Protein AF-A0A2U9C489-F1 (afdb_monomer_lite)

Organism: Scophthalmus maximus (NCBI:txid52904)

Secondary structure (DSSP, 8-state):
-PPPS---SS--TTPPP---SS----S-HHHHHHHHHHHHHHHHHHHHHHHHHHHHHHHHHHHHHHHHHHHHHHHHHHHHHHHHH--TTTS------TTTHHHHHHTTSSS------------------

Foldseek 3Di:
DDDDPADQPDPPLQDDDPDDPDDPDPPDPVVSVVSSVVRVVSRVVSVVVVVVVVVVVVVVVVVVVVVVVVVVVVVVVVVVVVVVPDDPVPPDDPPPDVVCVVVVVVVVVPPDPPPDDDDDDDDDDDDDD

pLDDT: mean 75.32, std 21.42, range [39.59, 98.81]

Structure (mmCIF, N/CA/C/O backbone):
data_AF-A0A2U9C489-F1
#
_entry.id   AF-A0A2U9C489-F1
#
loop_
_atom_site.group_PDB
_atom_site.id
_atom_site.type_symbol
_atom_site.label_atom_id
_atom_site.label_alt_id
_atom_site.label_comp_id
_atom_site.label_asym_id
_atom_site.label_entity_id
_atom_site.label_seq_id
_atom_site.pdbx_PDB_ins_code
_atom_site.Cartn_x
_atom_site.Cartn_y
_atom_site.Cartn_z
_atom_site.occupancy
_atom_site.B_iso_or_equiv
_atom_site.auth_seq_id
_atom_site.auth_comp_id
_atom_site.auth_asym_id
_atom_site.auth_atom_id
_atom_site.pdbx_PDB_model_num
ATOM 1 N N . MET A 1 1 ? -7.869 -17.213 -14.114 1.00 52.94 1 MET A N 1
ATOM 2 C CA . MET A 1 1 ? -6.433 -16.887 -13.945 1.00 52.94 1 MET A CA 1
ATOM 3 C C . MET A 1 1 ? -6.331 -15.615 -13.110 1.00 52.94 1 MET A C 1
ATOM 5 O O . MET A 1 1 ? -7.173 -14.751 -13.332 1.00 52.94 1 MET A O 1
ATOM 9 N N . PRO A 1 2 ? -5.403 -15.485 -12.144 1.00 78.19 2 PRO A N 1
ATOM 10 C CA . PRO A 1 2 ? -5.295 -14.261 -11.356 1.00 78.19 2 PRO A CA 1
ATOM 11 C C . PRO A 1 2 ? -4.645 -13.164 -12.208 1.00 78.19 2 PRO A C 1
ATOM 13 O O . PRO A 1 2 ? -3.509 -13.306 -12.654 1.00 78.19 2 PRO A O 1
ATOM 16 N N . PHE A 1 3 ? -5.380 -12.084 -12.466 1.00 78.56 3 PHE A N 1
ATOM 17 C CA . PHE A 1 3 ? -4.836 -10.896 -13.116 1.00 78.56 3 PHE A CA 1
ATOM 18 C C . PHE A 1 3 ? -3.979 -10.132 -12.108 1.00 78.56 3 PHE A C 1
ATOM 20 O O . PHE A 1 3 ? -4.426 -9.854 -10.993 1.00 78.56 3 PHE A O 1
ATOM 27 N N . ALA A 1 4 ? -2.740 -9.805 -12.479 1.00 81.25 4 ALA A N 1
ATOM 28 C CA . ALA A 1 4 ? -1.883 -8.991 -11.630 1.00 81.25 4 ALA A CA 1
ATOM 29 C C . ALA A 1 4 ? -2.527 -7.608 -11.451 1.00 81.25 4 ALA A C 1
ATOM 31 O O . ALA A 1 4 ? -2.684 -6.865 -12.417 1.00 81.25 4 ALA A O 1
ATOM 32 N N . LYS A 1 5 ? -2.888 -7.257 -10.209 1.00 87.69 5 LYS A N 1
ATOM 33 C CA . LYS A 1 5 ? -3.482 -5.949 -9.871 1.00 87.69 5 LYS A CA 1
ATOM 34 C C . LYS A 1 5 ? -2.558 -4.789 -10.267 1.00 87.69 5 LYS A C 1
ATOM 36 O O . LYS A 1 5 ? -3.028 -3.682 -10.502 1.00 87.69 5 LYS A O 1
ATOM 41 N N . ARG A 1 6 ? -1.242 -5.032 -10.299 1.00 91.06 6 ARG A N 1
ATOM 42 C CA . ARG A 1 6 ? -0.206 -4.035 -10.583 1.00 91.06 6 ARG A CA 1
ATOM 43 C C . ARG A 1 6 ? 0.888 -4.653 -11.436 1.00 91.06 6 ARG A C 1
ATOM 45 O O . ARG A 1 6 ? 1.361 -5.748 -11.139 1.00 91.06 6 ARG A O 1
ATOM 52 N N . VAL A 1 7 ? 1.282 -3.934 -12.478 1.00 92.25 7 VAL A N 1
ATOM 53 C CA . VAL A 1 7 ? 2.327 -4.326 -13.424 1.00 92.25 7 VAL A CA 1
ATOM 54 C C . VAL A 1 7 ? 3.274 -3.145 -13.576 1.00 92.25 7 VAL A C 1
ATOM 56 O O . VAL A 1 7 ? 2.828 -2.010 -13.747 1.00 92.25 7 VAL A O 1
ATOM 59 N N . VAL A 1 8 ? 4.573 -3.403 -13.453 1.00 93.25 8 VAL A N 1
ATOM 60 C CA . VAL A 1 8 ? 5.608 -2.374 -13.571 1.00 93.25 8 VAL A CA 1
ATOM 61 C C . VAL A 1 8 ? 6.042 -2.287 -15.029 1.00 93.25 8 VAL A C 1
ATOM 63 O O . VAL A 1 8 ? 6.565 -3.260 -15.574 1.00 93.25 8 VAL A O 1
ATOM 66 N N . GLU A 1 9 ? 5.862 -1.121 -15.642 1.00 89.88 9 GLU A N 1
ATOM 67 C CA . GLU A 1 9 ? 6.290 -0.862 -17.012 1.00 89.88 9 GLU A CA 1
ATOM 68 C C . GLU A 1 9 ? 7.500 0.088 -17.035 1.00 89.88 9 GLU A C 1
ATOM 70 O O . GLU A 1 9 ? 7.653 0.942 -16.161 1.00 89.88 9 GLU A O 1
ATOM 75 N N . PRO A 1 10 ? 8.393 -0.014 -18.033 1.00 88.00 10 PRO A N 1
ATOM 76 C CA . PRO A 1 10 ? 8.394 -0.977 -19.130 1.00 88.00 10 PRO A CA 1
ATOM 77 C C . PRO A 1 10 ? 8.872 -2.367 -18.705 1.00 88.00 10 PRO A C 1
ATOM 79 O O . PRO A 1 10 ? 9.836 -2.504 -17.952 1.00 88.00 10 PRO A O 1
ATOM 82 N N . GLN A 1 11 ? 8.257 -3.404 -19.262 1.00 83.81 11 GLN A N 1
ATOM 83 C CA . GLN A 1 11 ? 8.806 -4.757 -19.199 1.00 83.81 11 GLN A CA 1
ATOM 84 C C . GLN A 1 11 ? 9.995 -4.924 -20.166 1.00 83.81 11 GLN A C 1
ATOM 86 O O . GLN A 1 11 ? 10.092 -4.244 -21.186 1.00 83.81 11 GLN A O 1
ATOM 91 N N . LEU A 1 12 ? 10.903 -5.860 -19.857 1.00 82.12 12 LEU A N 1
ATOM 92 C CA . LEU A 1 12 ? 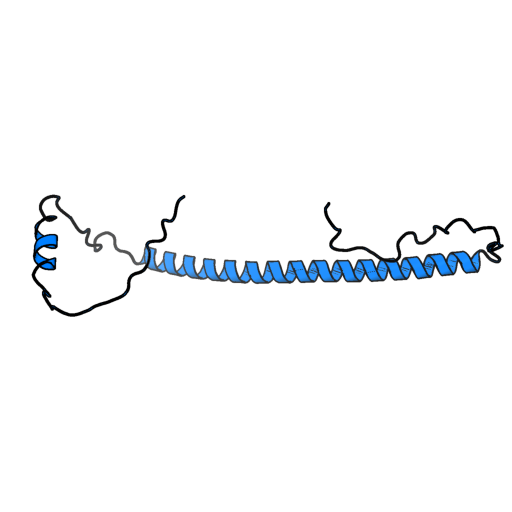11.996 -6.287 -20.749 1.00 82.12 12 LEU A CA 1
ATOM 93 C C . LEU A 1 12 ? 13.010 -5.181 -21.134 1.00 82.12 12 LEU A C 1
ATOM 95 O O . LEU A 1 12 ? 13.400 -5.067 -22.293 1.00 82.12 12 LEU A O 1
ATOM 99 N N . LEU A 1 13 ? 13.490 -4.407 -20.155 1.00 74.31 13 LEU A N 1
ATOM 100 C CA . LEU A 1 13 ? 14.341 -3.209 -20.323 1.00 74.31 13 LEU A CA 1
ATOM 101 C C . LEU A 1 13 ? 15.466 -3.303 -21.373 1.00 74.31 13 LEU A C 1
ATOM 103 O O . LEU A 1 13 ? 15.673 -2.354 -22.136 1.00 74.31 13 LEU A O 1
ATOM 107 N N . CYS A 1 14 ? 16.159 -4.443 -21.422 1.00 69.62 14 CYS A N 1
ATOM 108 C CA . CYS A 1 14 ? 17.331 -4.668 -22.272 1.00 69.62 14 CYS A CA 1
ATOM 109 C C . CYS A 1 14 ? 17.130 -5.777 -23.316 1.00 69.62 14 CYS A C 1
ATOM 111 O O . CYS A 1 14 ? 18.094 -6.174 -23.966 1.00 69.62 14 CYS A O 1
ATOM 113 N N . ARG A 1 15 ? 15.910 -6.313 -23.485 1.00 70.50 15 ARG A N 1
ATOM 114 C CA . ARG A 1 15 ? 15.652 -7.296 -24.549 1.00 70.50 15 ARG A CA 1
ATOM 115 C C . ARG A 1 15 ? 15.1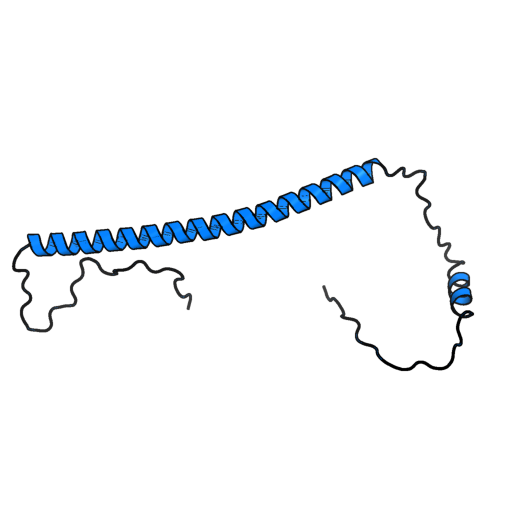96 -6.557 -25.795 1.00 70.50 15 ARG A C 1
ATOM 117 O O . ARG A 1 15 ? 14.190 -5.853 -25.781 1.00 70.50 15 ARG A O 1
ATOM 124 N N . TYR A 1 16 ? 15.938 -6.740 -26.875 1.00 62.03 16 TYR A N 1
ATOM 125 C CA . TYR A 1 16 ? 15.514 -6.318 -28.199 1.00 62.03 16 TYR A CA 1
ATOM 126 C C . TYR A 1 16 ? 14.603 -7.400 -28.797 1.00 62.03 16 TYR A C 1
ATOM 128 O O . TYR A 1 16 ? 14.841 -8.594 -28.596 1.00 62.03 16 TYR A O 1
ATOM 136 N N . ARG A 1 17 ? 13.548 -7.006 -29.516 1.00 56.38 17 ARG A N 1
ATOM 137 C CA . ARG A 1 17 ? 12.806 -7.940 -30.375 1.00 56.38 17 ARG A CA 1
ATOM 138 C C . ARG A 1 17 ? 13.760 -8.275 -31.522 1.00 56.38 17 ARG A C 1
ATOM 140 O O . ARG A 1 17 ? 14.272 -7.334 -32.113 1.00 56.38 17 ARG A O 1
ATOM 147 N N . VAL A 1 18 ? 14.064 -9.556 -31.758 1.00 53.34 18 VAL A N 1
ATOM 148 C CA . VAL A 1 18 ? 15.018 -10.005 -32.797 1.00 53.34 18 VAL A CA 1
ATOM 149 C C . VAL A 1 18 ? 14.845 -9.140 -34.056 1.00 53.34 18 VAL A C 1
ATOM 151 O O . VAL A 1 18 ? 13.706 -9.049 -34.523 1.00 53.34 18 VAL A O 1
ATOM 154 N N . PRO A 1 19 ? 15.893 -8.447 -34.549 1.00 55.03 19 PRO A N 1
ATOM 155 C CA . PRO A 1 19 ? 15.759 -7.586 -35.716 1.00 55.03 19 PRO A CA 1
ATOM 156 C C . PRO A 1 19 ? 15.239 -8.424 -36.883 1.00 55.03 19 PRO A C 1
ATOM 158 O O . PRO A 1 19 ? 15.845 -9.429 -37.242 1.00 55.03 19 PRO A O 1
ATOM 161 N N . SER A 1 20 ? 14.086 -8.044 -37.427 1.00 53.41 20 SER A N 1
ATOM 162 C CA . SER A 1 20 ? 13.555 -8.633 -38.651 1.00 53.41 20 SER A CA 1
ATOM 163 C C . SER A 1 20 ? 14.370 -8.075 -39.810 1.00 53.41 20 SER A C 1
ATOM 165 O O . SER A 1 20 ? 14.101 -6.957 -40.222 1.00 53.41 20 SER A O 1
ATOM 167 N N . GLU A 1 21 ? 15.375 -8.833 -40.253 1.00 55.12 21 GLU A N 1
ATOM 168 C CA . GLU A 1 21 ? 16.114 -8.763 -41.533 1.00 55.12 21 GLU A CA 1
ATOM 169 C C . GLU A 1 21 ? 16.709 -7.416 -42.006 1.00 55.12 21 GLU A C 1
ATOM 171 O O . GLU A 1 21 ? 17.475 -7.405 -42.963 1.00 55.12 21 GLU A O 1
ATOM 176 N N . GLU A 1 22 ? 16.482 -6.287 -41.334 1.00 52.69 22 GLU A N 1
ATOM 177 C CA . GLU A 1 22 ? 16.974 -4.976 -41.772 1.00 52.69 22 GLU A CA 1
ATOM 178 C C . GLU A 1 22 ? 17.561 -4.193 -40.586 1.00 52.69 22 GLU A C 1
ATOM 180 O O . GLU A 1 22 ? 16.898 -3.438 -39.880 1.00 52.69 22 GLU A O 1
ATOM 185 N N . GLY A 1 23 ? 18.850 -4.452 -40.348 1.00 55.69 23 GLY A N 1
ATOM 186 C CA . GLY A 1 23 ? 19.851 -3.478 -39.902 1.00 55.69 23 GLY A CA 1
ATOM 187 C C . GLY A 1 23 ? 19.462 -2.455 -38.834 1.00 55.69 23 GLY A C 1
ATOM 188 O O . GLY A 1 23 ? 19.440 -1.261 -39.108 1.00 55.69 23 GLY A O 1
ATOM 189 N N . LEU A 1 24 ? 19.326 -2.885 -37.581 1.00 57.41 24 LEU A N 1
ATOM 190 C CA . LEU A 1 24 ? 19.655 -2.022 -36.441 1.00 57.41 24 LEU A CA 1
ATOM 191 C C . LEU A 1 24 ? 20.805 -2.665 -35.673 1.00 57.41 24 LEU A C 1
ATOM 193 O O . LEU A 1 24 ? 20.653 -3.208 -34.579 1.00 57.41 24 LEU A O 1
ATOM 197 N N . LEU A 1 25 ? 21.970 -2.637 -36.321 1.00 56.59 25 LEU A N 1
ATOM 198 C CA . LEU A 1 25 ? 23.249 -2.809 -35.654 1.00 56.59 25 LEU A CA 1
ATOM 199 C C . LEU A 1 25 ? 23.376 -1.661 -34.653 1.00 56.59 25 LEU A C 1
ATOM 201 O O . LEU A 1 25 ? 23.147 -0.503 -34.993 1.00 56.59 25 LEU A O 1
ATOM 205 N N . PHE A 1 26 ? 23.681 -1.983 -33.402 1.00 56.78 26 PHE A N 1
ATOM 206 C CA . PHE A 1 26 ? 24.010 -0.980 -32.403 1.00 56.78 26 PHE A CA 1
ATOM 207 C C . PHE A 1 26 ? 25.183 -0.134 -32.917 1.00 56.78 26 PHE A C 1
ATOM 209 O O . PHE A 1 26 ? 26.313 -0.608 -32.896 1.00 56.78 26 PHE A O 1
ATOM 216 N N . GLU A 1 27 ? 24.932 1.086 -33.399 1.00 61.62 27 GLU A N 1
ATOM 217 C CA . GLU A 1 27 ? 26.027 1.935 -33.893 1.00 61.62 27 GLU A CA 1
ATOM 218 C C . GLU A 1 27 ? 26.912 2.476 -32.757 1.00 61.62 27 GLU A C 1
ATOM 220 O O . GLU A 1 27 ? 28.064 2.814 -33.004 1.00 61.62 27 GLU A O 1
ATOM 225 N N . ASP A 1 28 ? 26.435 2.495 -31.502 1.00 75.62 28 ASP A N 1
ATOM 226 C CA . ASP A 1 28 ? 27.245 2.908 -30.348 1.00 75.62 28 ASP A CA 1
ATOM 227 C C . ASP A 1 28 ? 26.739 2.302 -29.022 1.00 75.62 28 ASP A C 1
ATOM 229 O O . ASP A 1 28 ? 25.556 2.406 -28.679 1.00 75.62 28 ASP A O 1
ATOM 233 N N . LEU A 1 29 ? 27.647 1.709 -28.234 1.00 83.75 29 LEU A N 1
ATOM 234 C CA . LEU A 1 29 ? 27.399 1.214 -26.872 1.00 83.75 29 LEU A CA 1
ATOM 235 C C . LEU A 1 29 ? 26.818 2.307 -25.963 1.00 83.75 29 LEU A C 1
ATOM 237 O O . LEU A 1 29 ? 25.987 2.012 -25.100 1.00 83.75 29 LEU A O 1
ATOM 241 N N . VAL A 1 30 ? 27.223 3.563 -26.174 1.00 85.88 30 VAL A N 1
ATOM 242 C CA . VAL A 1 30 ? 26.715 4.723 -25.430 1.00 85.88 30 VAL A CA 1
ATOM 243 C C . VAL A 1 30 ? 25.211 4.907 -25.652 1.00 85.88 30 VAL A C 1
ATOM 245 O O . VAL A 1 30 ? 24.471 5.206 -24.715 1.00 85.88 30 VAL A O 1
ATOM 248 N N . CYS A 1 31 ? 24.717 4.678 -26.870 1.00 82.94 31 CYS A N 1
ATOM 249 C CA . CYS A 1 31 ? 23.286 4.748 -27.157 1.00 82.94 31 CYS A CA 1
ATOM 250 C C . CYS A 1 31 ? 22.520 3.644 -26.408 1.00 82.94 31 CYS A C 1
ATOM 252 O O . CYS A 1 31 ? 21.503 3.904 -25.759 1.00 82.94 31 CYS A O 1
ATOM 254 N N . VAL A 1 32 ? 23.047 2.416 -26.423 1.00 83.00 32 VAL A N 1
ATOM 255 C CA . VAL A 1 32 ? 22.429 1.261 -25.750 1.00 83.00 32 VAL A CA 1
ATOM 256 C C . VAL A 1 32 ? 22.348 1.462 -24.246 1.00 83.00 32 VAL A C 1
ATOM 258 O O . VAL A 1 32 ? 21.299 1.213 -23.647 1.00 83.00 32 VAL A O 1
ATOM 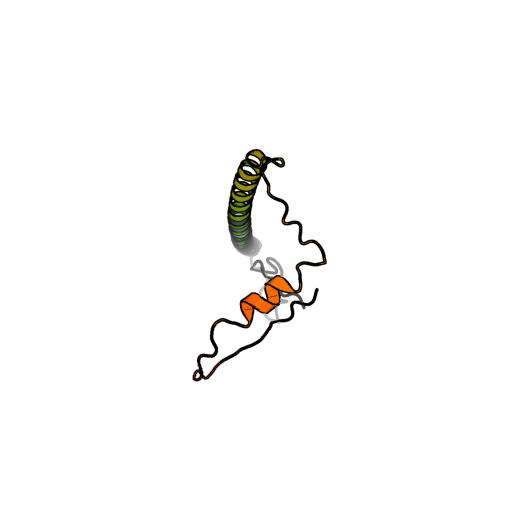261 N N . SER A 1 33 ? 23.441 1.916 -23.634 1.00 86.81 33 SER A N 1
ATOM 262 C CA . SER A 1 33 ? 23.516 2.132 -22.192 1.00 86.81 33 SER A CA 1
ATOM 263 C C . SER A 1 33 ? 22.560 3.238 -21.748 1.00 86.81 33 SER A C 1
ATOM 265 O O . SER A 1 33 ? 21.824 3.044 -20.780 1.00 86.81 33 SER A O 1
ATOM 267 N N . ASN A 1 34 ? 22.471 4.337 -22.500 1.00 89.19 34 ASN A N 1
ATOM 268 C CA . ASN A 1 34 ? 21.526 5.417 -22.223 1.00 89.19 34 ASN A CA 1
ATOM 269 C C . ASN A 1 34 ? 20.071 4.947 -22.331 1.00 89.19 34 ASN A C 1
ATOM 271 O O . ASN A 1 34 ? 19.274 5.213 -21.431 1.00 89.19 34 ASN A O 1
ATOM 275 N N . VAL A 1 35 ? 19.720 4.184 -23.374 1.00 86.31 35 VAL A N 1
ATOM 276 C CA . VAL A 1 35 ? 18.366 3.625 -23.527 1.00 86.31 35 VAL A CA 1
ATOM 277 C C . VAL A 1 35 ? 18.032 2.656 -22.388 1.00 86.31 35 VAL A C 1
ATOM 279 O O . VAL A 1 35 ? 16.936 2.726 -21.823 1.00 86.31 35 VAL A O 1
ATOM 282 N N . ALA A 1 36 ? 18.959 1.769 -22.021 1.00 88.00 36 ALA A N 1
ATOM 283 C CA . ALA A 1 36 ? 18.781 0.843 -20.905 1.00 88.00 36 ALA A CA 1
ATOM 284 C C . ALA A 1 36 ? 18.591 1.595 -19.576 1.00 88.00 36 ALA A C 1
ATOM 286 O O . ALA A 1 36 ? 17.678 1.280 -18.805 1.00 88.00 36 ALA A O 1
ATOM 287 N N . LEU A 1 37 ? 19.391 2.637 -19.336 1.00 93.19 37 LEU A N 1
ATOM 288 C CA . LEU A 1 37 ? 19.316 3.467 -18.137 1.00 93.19 37 LEU A CA 1
ATOM 289 C C . LEU A 1 37 ? 17.994 4.239 -18.070 1.00 93.19 37 LEU A C 1
ATOM 291 O O . LEU A 1 37 ? 17.299 4.160 -17.059 1.00 93.19 37 LEU A O 1
ATOM 295 N N . SER A 1 38 ? 17.573 4.901 -19.151 1.00 92.69 38 SER A N 1
ATOM 296 C CA . SER A 1 38 ? 16.279 5.596 -19.201 1.00 92.69 38 SER A CA 1
ATOM 297 C C . SER A 1 38 ? 15.102 4.651 -18.945 1.00 92.69 38 SER A C 1
ATOM 299 O O . SER A 1 38 ? 14.179 4.990 -18.201 1.00 92.69 38 SER A O 1
ATOM 301 N N . ARG A 1 39 ? 15.126 3.439 -19.517 1.00 91.25 39 ARG A N 1
ATOM 302 C CA . ARG A 1 39 ? 14.084 2.431 -19.269 1.00 91.25 39 ARG A CA 1
ATOM 303 C C . ARG A 1 39 ? 14.089 1.960 -17.819 1.00 91.25 39 ARG A C 1
ATOM 305 O O . ARG A 1 39 ? 13.012 1.831 -17.243 1.00 91.25 39 ARG A O 1
ATOM 312 N N . THR A 1 40 ? 15.268 1.759 -17.233 1.00 94.06 40 THR A N 1
ATOM 313 C CA . THR A 1 40 ? 15.423 1.386 -15.818 1.00 94.06 40 THR A CA 1
ATOM 314 C C . THR A 1 40 ? 14.854 2.465 -14.903 1.00 94.06 40 THR A C 1
ATOM 316 O O . THR A 1 40 ? 14.045 2.163 -14.032 1.00 94.06 40 THR A O 1
ATOM 319 N N . LEU A 1 41 ? 15.188 3.736 -15.141 1.00 96.38 41 LEU A N 1
ATOM 320 C CA . LEU A 1 41 ? 14.654 4.862 -14.370 1.00 96.38 41 LEU A CA 1
ATOM 321 C C . LEU A 1 41 ? 13.128 4.956 -14.464 1.00 96.38 41 LEU A C 1
ATOM 323 O O . LEU A 1 41 ? 12.454 5.168 -13.453 1.00 96.38 41 LEU A O 1
ATOM 327 N N . ARG A 1 42 ? 12.564 4.744 -15.658 1.00 95.31 42 ARG A N 1
ATOM 328 C CA . ARG A 1 42 ? 11.109 4.685 -15.835 1.00 95.31 42 ARG A CA 1
ATOM 329 C C . ARG A 1 42 ? 10.493 3.520 -15.058 1.00 95.31 42 ARG A C 1
ATOM 331 O O . ARG A 1 42 ? 9.495 3.726 -14.377 1.00 95.31 42 ARG A O 1
ATOM 338 N N . GLN A 1 43 ? 11.119 2.343 -15.094 1.00 95.88 43 GLN A N 1
ATOM 339 C CA . GLN A 1 43 ? 10.642 1.166 -14.367 1.00 95.88 43 GLN A CA 1
ATOM 340 C C . GLN A 1 43 ? 10.671 1.377 -12.847 1.00 95.88 43 GLN A C 1
ATOM 342 O O . GLN A 1 43 ? 9.713 1.044 -12.156 1.00 95.88 43 GLN A O 1
ATOM 347 N N . LEU A 1 44 ? 11.738 1.988 -12.323 1.00 97.00 44 LEU A N 1
ATOM 348 C CA . LEU A 1 44 ? 11.838 2.346 -10.907 1.00 97.00 44 LEU A CA 1
ATOM 349 C C . LEU A 1 44 ? 10.790 3.391 -10.508 1.00 97.00 44 LEU A C 1
ATOM 351 O O . LEU A 1 44 ? 10.212 3.296 -9.429 1.00 97.00 44 LEU A O 1
ATOM 355 N N . SER A 1 45 ? 10.500 4.352 -11.388 1.00 97.44 45 SER A N 1
ATOM 356 C CA . SER A 1 45 ? 9.453 5.356 -11.160 1.00 97.44 45 SER A CA 1
ATOM 357 C C . SER A 1 45 ? 8.060 4.720 -11.088 1.00 97.44 45 SER A C 1
ATOM 359 O O . SER A 1 45 ? 7.267 5.055 -10.208 1.00 97.44 45 SER A O 1
ATOM 361 N N . ASP A 1 46 ? 7.766 3.773 -11.981 1.00 96.56 46 ASP A N 1
ATOM 362 C CA . ASP A 1 46 ? 6.526 2.994 -11.954 1.00 96.56 46 ASP A CA 1
ATOM 363 C C . ASP A 1 46 ? 6.428 2.125 -10.700 1.00 96.56 46 ASP A C 1
ATOM 365 O O . ASP A 1 46 ? 5.386 2.101 -10.044 1.00 96.56 46 ASP A O 1
ATOM 369 N N . LEU A 1 47 ? 7.520 1.461 -10.315 1.00 96.88 47 LEU A N 1
ATOM 370 C CA . LEU A 1 47 ? 7.579 0.670 -9.091 1.00 96.88 47 LEU A CA 1
ATOM 371 C C . LEU A 1 47 ? 7.327 1.534 -7.851 1.00 96.88 47 LEU A C 1
ATOM 373 O O . LEU A 1 47 ? 6.540 1.142 -6.993 1.00 96.88 47 LEU A O 1
ATOM 377 N N . ALA A 1 48 ? 7.942 2.715 -7.767 1.00 98.00 48 ALA A N 1
ATOM 378 C CA . ALA A 1 48 ? 7.723 3.649 -6.668 1.00 98.00 48 ALA A CA 1
ATOM 379 C C . ALA A 1 48 ? 6.261 4.115 -6.610 1.00 98.00 48 ALA A C 1
ATOM 381 O O . ALA A 1 48 ? 5.662 4.128 -5.536 1.00 98.00 48 ALA A O 1
ATOM 382 N N . ARG A 1 49 ? 5.644 4.418 -7.761 1.00 97.31 49 ARG A N 1
ATOM 383 C CA . ARG A 1 49 ? 4.217 4.771 -7.828 1.00 97.31 49 ARG A CA 1
ATOM 384 C C . ARG A 1 49 ? 3.332 3.638 -7.316 1.00 97.31 49 ARG A C 1
ATOM 386 O O . ARG A 1 49 ? 2.412 3.879 -6.533 1.00 97.31 49 ARG A O 1
ATOM 393 N N . HIS A 1 50 ? 3.630 2.404 -7.720 1.00 97.50 50 HIS A N 1
ATOM 394 C CA . HIS A 1 50 ? 2.939 1.227 -7.206 1.00 97.50 50 HIS A CA 1
ATOM 395 C C . HIS A 1 50 ? 3.169 1.069 -5.704 1.00 97.50 50 HIS A C 1
ATOM 397 O O . HIS A 1 50 ? 2.203 0.870 -4.985 1.00 97.50 50 HIS A O 1
ATOM 403 N N . ALA A 1 51 ? 4.386 1.222 -5.186 1.00 97.88 51 ALA A N 1
ATOM 404 C CA . ALA A 1 51 ? 4.636 1.154 -3.746 1.00 97.88 51 ALA A CA 1
ATOM 405 C C . ALA A 1 51 ? 3.802 2.193 -2.971 1.00 97.88 51 ALA A C 1
ATOM 407 O O . ALA A 1 51 ? 3.098 1.829 -2.031 1.00 97.88 51 ALA A O 1
ATOM 408 N N . CYS A 1 52 ? 3.772 3.451 -3.426 1.00 98.12 52 CYS A N 1
ATOM 409 C CA . CYS A 1 52 ? 2.940 4.502 -2.832 1.00 98.12 52 CYS A CA 1
ATOM 410 C C . CYS A 1 52 ? 1.456 4.120 -2.801 1.00 98.12 52 CYS A C 1
ATOM 412 O O . CYS A 1 52 ? 0.803 4.252 -1.771 1.00 98.12 52 CYS A O 1
ATOM 414 N N . SER A 1 53 ? 0.930 3.580 -3.901 1.00 97.69 53 SER A N 1
ATOM 415 C CA . SER A 1 53 ? -0.455 3.112 -3.944 1.00 97.69 53 SER A CA 1
ATOM 416 C C . SER A 1 53 ? -0.709 1.930 -2.992 1.00 97.69 53 SER A C 1
ATOM 418 O O . SER A 1 53 ? -1.840 1.739 -2.561 1.00 97.69 53 SER A O 1
ATOM 420 N N . VAL A 1 54 ? 0.293 1.097 -2.656 1.00 97.50 54 VAL A N 1
ATOM 421 C CA . VAL A 1 54 ? 0.110 0.014 -1.660 1.00 97.50 54 VAL A CA 1
ATOM 422 C C . VAL A 1 54 ? -0.021 0.651 -0.286 1.00 97.50 54 VAL A C 1
ATOM 424 O O . VAL A 1 54 ? -0.940 0.327 0.457 1.00 97.50 54 VAL A O 1
ATOM 427 N N . PHE A 1 55 ? 0.878 1.580 0.035 1.00 98.44 55 PHE A N 1
ATOM 428 C CA . PHE A 1 55 ? 0.864 2.249 1.329 1.00 98.44 55 PHE A CA 1
ATOM 429 C C . PHE A 1 55 ? -0.417 3.049 1.558 1.00 98.44 55 PHE A C 1
ATOM 431 O O . PHE A 1 55 ? -0.948 2.997 2.658 1.00 98.44 55 PHE A O 1
ATOM 438 N N . GLN A 1 56 ? -0.966 3.689 0.526 1.00 98.38 56 GLN A N 1
ATOM 439 C CA . GLN A 1 56 ? -2.259 4.374 0.613 1.00 98.38 56 GLN A CA 1
ATOM 440 C C . GLN A 1 56 ? -3.430 3.413 0.873 1.00 98.38 56 GLN A C 1
ATOM 442 O O . GLN A 1 56 ? -4.298 3.714 1.691 1.00 98.38 56 GLN A O 1
ATOM 447 N N . GLU A 1 57 ? -3.460 2.250 0.208 1.00 98.00 57 GLU A N 1
ATOM 448 C CA . GLU A 1 57 ? -4.474 1.218 0.482 1.00 98.00 57 GLU A CA 1
ATOM 449 C C . GLU A 1 57 ? -4.369 0.731 1.939 1.00 98.00 57 GLU A C 1
ATOM 451 O O . GLU A 1 57 ? -5.361 0.724 2.665 1.00 98.00 57 GLU A O 1
ATOM 456 N N . LEU A 1 58 ? -3.154 0.422 2.403 1.00 98.50 58 LEU A N 1
ATOM 457 C CA . LEU A 1 58 ? -2.912 -0.017 3.781 1.00 98.50 58 LEU A CA 1
ATOM 458 C C . LEU A 1 58 ? -3.257 1.059 4.817 1.00 98.50 58 LEU A C 1
ATOM 460 O O . LEU A 1 58 ? -3.836 0.749 5.854 1.00 98.50 58 LEU A O 1
ATOM 464 N N . GLU A 1 59 ? -2.918 2.320 4.557 1.00 98.62 59 GLU A N 1
ATOM 465 C CA . GLU A 1 59 ? -3.256 3.445 5.431 1.00 98.62 59 GLU A CA 1
ATOM 466 C C . GLU A 1 59 ? -4.775 3.585 5.588 1.00 98.62 59 GLU A C 1
ATOM 468 O O . GLU A 1 59 ? -5.271 3.778 6.705 1.00 98.62 59 GLU A O 1
ATOM 473 N N . SER A 1 60 ? -5.521 3.426 4.491 1.00 98.38 60 SER A N 1
ATOM 474 C CA . SER A 1 60 ? -6.984 3.437 4.506 1.00 98.38 60 SER A CA 1
ATOM 475 C C . SER A 1 60 ? -7.544 2.302 5.368 1.00 98.38 60 SER A C 1
ATOM 477 O O . SER A 1 60 ? -8.358 2.543 6.269 1.00 98.38 60 SER A O 1
ATOM 479 N N . ASP A 1 61 ? -7.044 1.081 5.166 1.00 98.56 61 ASP A N 1
ATOM 480 C CA . ASP A 1 61 ? -7.473 -0.110 5.903 1.00 98.56 61 ASP A CA 1
ATOM 481 C C . ASP A 1 61 ? -7.161 -0.007 7.402 1.00 98.56 61 ASP A C 1
ATOM 483 O O . ASP A 1 61 ? -8.011 -0.311 8.251 1.00 98.56 61 ASP A O 1
ATOM 487 N N . ILE A 1 62 ? -5.963 0.473 7.750 1.00 98.75 62 ILE A N 1
ATOM 488 C CA . ILE A 1 62 ? -5.543 0.701 9.137 1.00 98.75 62 ILE A CA 1
ATOM 489 C C . ILE A 1 62 ? -6.415 1.777 9.783 1.00 98.75 62 ILE A C 1
ATOM 491 O O . ILE A 1 62 ? -6.887 1.587 10.904 1.00 98.75 62 ILE A O 1
ATOM 495 N N . THR A 1 63 ? -6.683 2.883 9.087 1.00 98.62 63 THR A N 1
ATOM 496 C CA . THR A 1 63 ? -7.517 3.975 9.610 1.00 98.62 63 THR A CA 1
ATOM 497 C C . THR A 1 63 ? -8.947 3.510 9.877 1.00 98.62 63 THR A C 1
ATOM 499 O O . THR A 1 63 ? -9.486 3.742 10.965 1.00 98.62 63 THR A O 1
ATOM 502 N N . SER A 1 64 ? -9.544 2.799 8.918 1.00 98.56 64 SER A N 1
ATOM 503 C CA . SER A 1 64 ? -10.875 2.197 9.042 1.00 98.56 64 SER A CA 1
ATOM 504 C C . SER A 1 64 ? -10.942 1.212 10.213 1.00 98.56 64 SER A C 1
ATOM 506 O O . SER A 1 64 ? -11.824 1.291 11.075 1.00 98.56 64 SER A O 1
ATOM 508 N N . THR A 1 65 ? -9.954 0.324 10.314 1.00 98.69 65 THR A N 1
ATOM 509 C CA . THR A 1 65 ? -9.855 -0.641 11.414 1.00 98.69 65 THR A CA 1
ATOM 510 C C . THR A 1 65 ? -9.679 0.065 12.757 1.00 98.69 65 THR A C 1
ATOM 512 O O . THR A 1 65 ? -10.361 -0.273 13.725 1.00 98.69 65 THR A O 1
ATOM 515 N N . GLY A 1 66 ? -8.849 1.106 12.817 1.00 98.69 66 GLY A N 1
ATOM 516 C CA . GLY A 1 66 ? -8.643 1.920 14.011 1.00 98.69 66 GLY A CA 1
ATOM 517 C C . GLY A 1 66 ? -9.925 2.599 14.498 1.00 98.69 66 GLY A C 1
ATOM 518 O O . GLY A 1 66 ? -10.197 2.601 15.698 1.00 98.69 66 GLY A O 1
ATOM 519 N N . LEU A 1 67 ? -10.757 3.122 13.590 1.00 98.69 67 LEU A N 1
ATOM 520 C CA . LEU A 1 67 ? -12.073 3.676 13.937 1.00 98.69 67 LEU A CA 1
ATOM 521 C C . LEU A 1 67 ? -12.988 2.618 14.562 1.00 98.69 67 LEU A C 1
ATOM 523 O O . LEU A 1 67 ? -13.617 2.871 15.591 1.00 98.69 67 LEU A O 1
ATOM 527 N N . ARG A 1 68 ? -13.026 1.416 13.980 1.00 98.56 68 ARG A N 1
ATOM 528 C CA . ARG A 1 68 ? -13.821 0.296 14.502 1.00 98.56 68 ARG A CA 1
ATOM 529 C C . ARG A 1 68 ? -13.346 -0.137 15.888 1.00 98.56 68 ARG A C 1
ATOM 531 O O . ARG A 1 68 ? -14.178 -0.325 16.773 1.00 98.56 68 ARG A O 1
ATOM 538 N N . VAL A 1 69 ? -12.031 -0.239 16.097 1.00 98.81 69 VAL A N 1
ATOM 539 C CA . VAL A 1 69 ? -11.434 -0.580 17.399 1.00 98.81 69 VAL A CA 1
ATOM 540 C C . VAL A 1 69 ? -11.792 0.465 18.452 1.00 98.81 69 VAL A C 1
ATOM 542 O O . VAL A 1 69 ? -12.263 0.092 19.523 1.00 98.81 69 VAL A O 1
ATOM 545 N N . ARG A 1 70 ? -11.671 1.762 18.143 1.00 98.56 70 ARG A N 1
ATOM 546 C CA . ARG A 1 70 ? -12.090 2.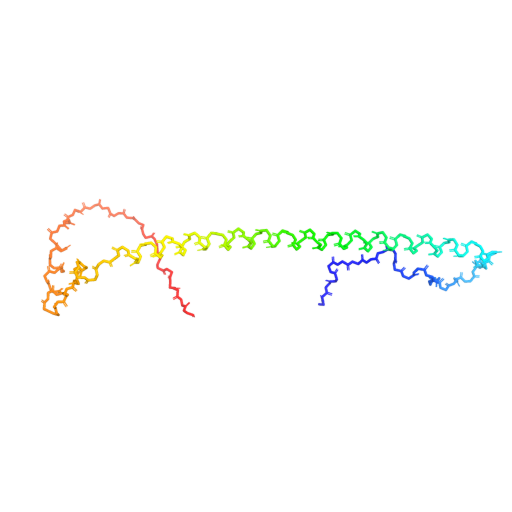835 19.064 1.00 98.56 70 ARG A CA 1
ATOM 547 C C . ARG A 1 70 ? -13.578 2.754 19.405 1.00 98.56 70 ARG A C 1
ATOM 549 O O . ARG A 1 70 ? -13.956 2.879 20.567 1.00 98.56 70 ARG A O 1
ATOM 556 N N . GLY A 1 71 ? -14.426 2.492 18.410 1.00 98.50 71 GLY A N 1
ATOM 557 C CA . GLY A 1 71 ? -15.858 2.287 18.627 1.00 98.50 71 GLY A CA 1
ATOM 558 C C . GLY A 1 71 ? -16.153 1.103 19.555 1.00 98.50 71 GLY A C 1
ATOM 559 O O . GLY A 1 71 ? -17.008 1.207 20.436 1.00 98.50 71 GLY A O 1
ATOM 560 N N . LEU A 1 72 ? -15.429 -0.008 19.395 1.00 98.62 72 LEU A N 1
ATOM 561 C CA . LEU A 1 72 ? -15.534 -1.172 20.277 1.00 98.62 72 LEU A CA 1
ATOM 562 C C . LEU A 1 72 ? -15.037 -0.869 21.691 1.00 98.62 72 LEU A C 1
ATOM 564 O O . LEU A 1 72 ? -15.741 -1.189 22.642 1.00 98.62 72 LEU A O 1
ATOM 568 N N . GLN A 1 73 ? -13.894 -0.200 21.841 1.00 98.50 73 GLN A N 1
ATOM 569 C CA . GLN A 1 73 ? -13.374 0.221 23.146 1.00 98.50 73 GLN A CA 1
ATOM 570 C C . GLN A 1 73 ? -14.388 1.084 23.903 1.00 98.50 73 GLN A C 1
ATOM 572 O O . GLN A 1 73 ? -14.651 0.827 25.073 1.00 98.50 73 GLN A O 1
ATOM 577 N N . GLY A 1 74 ? -15.040 2.036 23.227 1.00 98.25 74 GLY A N 1
ATOM 578 C CA . GLY A 1 74 ? -16.094 2.845 23.842 1.00 98.25 74 GLY A CA 1
ATOM 579 C C . GLY A 1 74 ? -17.320 2.028 24.269 1.00 98.25 74 GLY A C 1
ATOM 580 O O . GLY A 1 74 ? -17.901 2.292 25.318 1.00 98.25 74 GLY A O 1
ATOM 581 N N . LYS A 1 75 ? -17.726 1.020 23.483 1.00 98.31 75 LYS A N 1
ATOM 582 C CA . LYS A 1 75 ? -18.812 0.098 23.870 1.00 98.31 75 LYS A CA 1
ATOM 583 C C . LYS A 1 75 ? -18.427 -0.756 25.078 1.00 98.31 75 LYS A C 1
ATOM 585 O O . LYS A 1 75 ? -19.250 -0.923 25.970 1.00 98.31 75 LYS A O 1
ATOM 590 N N . ILE A 1 76 ? -17.194 -1.262 25.108 1.00 98.44 76 ILE A N 1
ATOM 591 C CA . ILE A 1 76 ? -16.662 -2.055 26.221 1.00 98.44 76 ILE A CA 1
ATOM 592 C C . ILE A 1 76 ? -16.606 -1.211 27.495 1.00 98.44 76 ILE A C 1
ATOM 594 O O . ILE A 1 76 ? -17.080 -1.678 28.522 1.00 98.44 76 ILE A O 1
ATOM 598 N N . GLY A 1 77 ? -16.117 0.031 27.427 1.00 98.00 77 GLY A N 1
ATOM 599 C CA . GLY A 1 77 ? -16.079 0.932 28.583 1.00 98.00 77 GLY A CA 1
ATOM 600 C C . GLY A 1 77 ? -17.467 1.165 29.183 1.00 98.00 77 GLY A C 1
ATOM 601 O O . GLY A 1 77 ? -17.673 0.927 30.368 1.00 98.00 77 GLY A O 1
ATOM 602 N N . ARG A 1 78 ? -18.463 1.495 28.347 1.00 97.69 78 ARG A N 1
ATOM 603 C CA . ARG A 1 78 ? -19.854 1.641 28.817 1.00 97.69 78 ARG A CA 1
ATOM 604 C C . ARG A 1 78 ? -20.418 0.354 29.410 1.00 97.69 78 ARG A C 1
ATOM 606 O O . ARG A 1 78 ? -21.150 0.403 30.393 1.00 97.69 78 ARG A O 1
ATOM 613 N N . LEU A 1 79 ? -20.105 -0.797 28.813 1.00 97.44 79 LEU A N 1
ATOM 614 C CA . LEU A 1 79 ? -20.529 -2.091 29.344 1.00 97.44 79 LEU A CA 1
ATOM 615 C C . LEU A 1 79 ? -19.894 -2.353 30.714 1.00 97.44 79 LEU A C 1
ATOM 617 O O . LEU A 1 79 ? -20.586 -2.802 31.617 1.00 97.44 79 LEU A O 1
ATOM 621 N N . GLN A 1 80 ? -18.608 -2.044 30.885 1.00 97.00 80 GLN A N 1
ATOM 622 C CA . GLN A 1 80 ? -17.903 -2.187 32.159 1.00 97.00 80 GLN A CA 1
ATOM 623 C C . GLN A 1 80 ? -18.494 -1.281 33.241 1.00 97.00 80 GLN A C 1
ATOM 625 O O . GLN A 1 80 ? -18.756 -1.761 34.339 1.00 97.00 80 GLN A O 1
ATOM 630 N N . GLU A 1 81 ? -18.759 -0.011 32.924 1.00 96.19 81 GLU A N 1
ATOM 631 C CA . GLU A 1 81 ? -19.437 0.928 33.828 1.00 96.19 81 GLU A CA 1
ATOM 632 C C . GLU A 1 81 ? -20.829 0.422 34.219 1.00 96.19 81 GLU A C 1
ATOM 634 O O . GLU A 1 81 ? -21.171 0.394 35.399 1.00 96.19 81 GLU A O 1
ATOM 639 N N . THR A 1 82 ? -21.606 -0.045 33.235 1.00 95.06 82 THR A N 1
ATOM 640 C CA . THR A 1 82 ? -22.943 -0.605 33.474 1.00 95.06 82 THR A CA 1
ATOM 641 C C . THR A 1 82 ? -22.854 -1.826 34.388 1.00 95.06 82 THR A C 1
ATOM 643 O O . THR A 1 82 ? -23.535 -1.870 35.403 1.00 95.06 82 THR A O 1
ATOM 646 N N . CYS A 1 83 ? -21.974 -2.786 34.085 1.00 93.50 83 CYS A N 1
ATOM 647 C CA . CYS A 1 83 ? -21.779 -3.988 34.896 1.00 93.50 83 CYS A CA 1
ATOM 648 C C . CYS A 1 83 ? -21.300 -3.679 36.318 1.00 93.50 83 CYS A C 1
ATOM 650 O O . CYS A 1 83 ? -21.720 -4.354 37.250 1.00 93.50 83 CYS A O 1
ATOM 652 N N . ALA A 1 84 ? -20.440 -2.674 36.497 1.00 92.44 84 ALA A N 1
ATOM 653 C CA . ALA A 1 84 ? -19.991 -2.246 37.819 1.00 92.44 84 ALA A CA 1
ATOM 654 C C . ALA A 1 84 ? -21.124 -1.616 38.650 1.00 92.44 84 ALA A C 1
ATOM 656 O O . ALA A 1 84 ? -21.088 -1.688 39.876 1.00 92.44 84 ALA A O 1
ATOM 657 N N . GLY A 1 85 ? -22.117 -1.009 37.992 1.00 86.81 85 GLY A N 1
ATOM 658 C CA . GLY A 1 85 ? -23.295 -0.419 38.629 1.00 86.81 85 GLY A CA 1
ATOM 659 C C . GLY A 1 85 ? -24.449 -1.392 38.896 1.00 86.81 85 GLY A C 1
ATOM 660 O O . GLY A 1 85 ? -25.408 -1.004 39.561 1.00 86.81 85 GLY A O 1
ATOM 661 N N . LEU A 1 86 ? -24.393 -2.631 38.396 1.00 88.50 86 LEU A N 1
ATOM 662 C CA . LEU A 1 86 ? -25.427 -3.635 38.655 1.00 88.50 86 LEU A CA 1
ATOM 663 C C . LEU A 1 86 ? -25.287 -4.188 40.081 1.00 88.50 86 LEU A C 1
ATOM 665 O O . LEU A 1 86 ? -24.272 -4.792 40.426 1.00 88.50 86 LEU A O 1
ATOM 669 N N . ASP A 1 87 ? -26.334 -4.028 40.894 1.00 81.69 87 ASP A N 1
ATOM 670 C CA . ASP A 1 87 ? -26.457 -4.688 42.196 1.00 81.69 87 ASP A CA 1
ATOM 671 C C . ASP A 1 87 ? -27.303 -5.969 42.049 1.00 81.69 87 ASP A C 1
ATOM 673 O O . ASP A 1 87 ? -28.531 -5.892 41.925 1.00 81.69 87 ASP A O 1
ATOM 677 N N . PRO A 1 88 ? -26.692 -7.169 42.102 1.00 73.31 88 PRO A N 1
ATOM 678 C CA . PRO A 1 88 ? -27.400 -8.434 41.914 1.00 73.31 88 PRO A CA 1
ATOM 679 C C . PRO A 1 88 ? -28.454 -8.718 42.995 1.00 73.31 88 PRO A C 1
ATOM 681 O O . PRO A 1 88 ? -29.257 -9.633 42.829 1.00 73.31 88 PRO A O 1
ATOM 684 N N . LYS A 1 89 ? -28.473 -7.964 44.104 1.00 71.25 89 LYS A N 1
ATOM 685 C CA . LYS A 1 89 ? -29.512 -8.083 45.138 1.00 71.25 89 LYS A CA 1
ATOM 686 C C . LYS A 1 89 ? -30.768 -7.265 44.836 1.00 71.25 89 LYS A C 1
ATOM 688 O O . LYS A 1 89 ? -31.805 -7.542 45.434 1.00 71.25 89 LYS A O 1
ATOM 693 N N . GLN A 1 90 ? -30.681 -6.277 43.945 1.00 68.44 90 GLN A N 1
ATOM 694 C CA . GLN A 1 90 ? -31.808 -5.427 43.539 1.00 68.44 90 GLN A CA 1
ATOM 695 C C . GLN A 1 90 ? -32.406 -5.831 42.189 1.00 68.44 90 GLN A C 1
ATOM 697 O O . GLN A 1 90 ? -33.520 -5.423 41.864 1.00 68.44 90 GLN A O 1
ATOM 702 N N . GLU A 1 91 ? -31.707 -6.676 41.431 1.00 66.12 91 GLU A N 1
ATOM 703 C CA . GLU A 1 91 ? -32.202 -7.222 40.172 1.00 66.12 91 GLU A CA 1
ATOM 704 C C . GLU A 1 91 ? -33.367 -8.199 40.433 1.00 66.12 91 GLU A C 1
ATOM 706 O O . GLU A 1 91 ? -33.187 -9.335 40.884 1.00 66.12 91 GLU A O 1
ATOM 711 N N . ALA A 1 92 ? -34.599 -7.751 40.178 1.00 65.38 92 ALA A N 1
ATOM 712 C CA . ALA A 1 92 ? -35.793 -8.565 40.363 1.00 65.38 92 ALA A CA 1
ATOM 713 C C . ALA A 1 92 ? -35.855 -9.680 39.306 1.00 65.38 92 ALA A C 1
ATOM 715 O O . ALA A 1 92 ? -36.263 -9.470 38.163 1.00 65.38 92 ALA A O 1
ATOM 716 N N . VAL A 1 93 ? -35.492 -10.903 39.696 1.00 71.56 93 VAL A N 1
ATOM 717 C CA . VAL A 1 93 ? -35.681 -12.089 38.853 1.00 71.56 93 VAL A CA 1
ATOM 718 C C . VAL A 1 93 ? -37.180 -12.309 38.660 1.00 71.56 93 VAL A C 1
ATOM 720 O O . VAL A 1 93 ? -37.888 -12.639 39.616 1.00 71.56 93 VAL A O 1
ATOM 723 N N . ARG A 1 94 ? -37.680 -12.160 37.424 1.00 63.47 94 ARG A N 1
ATOM 724 C CA . ARG A 1 94 ? -39.034 -12.610 37.070 1.00 63.47 94 ARG A CA 1
ATOM 725 C C . ARG A 1 94 ? -39.120 -14.109 37.335 1.00 63.47 94 ARG A C 1
ATOM 727 O O . ARG A 1 94 ? -38.645 -14.921 36.546 1.00 63.47 94 ARG A O 1
ATOM 734 N N . LYS A 1 95 ? -39.732 -14.480 38.457 1.00 51.72 95 LYS A N 1
ATOM 735 C CA . LYS A 1 95 ? -40.153 -15.852 38.716 1.00 51.72 95 LYS A CA 1
ATOM 736 C C . LYS A 1 95 ? -41.403 -16.090 37.882 1.00 51.72 95 LYS A C 1
ATOM 738 O O . LYS A 1 95 ? -42.505 -15.828 38.340 1.00 51.72 95 LYS A O 1
ATOM 743 N N . THR A 1 96 ? -41.242 -16.556 36.650 1.00 58.56 96 THR A N 1
ATOM 744 C CA . THR A 1 96 ? -42.351 -17.213 35.956 1.00 58.56 96 THR A CA 1
ATOM 745 C C . THR A 1 96 ? -42.484 -18.596 36.570 1.00 58.56 96 THR A C 1
ATOM 747 O O . THR A 1 96 ? -41.853 -19.557 36.128 1.00 58.56 96 THR A O 1
ATOM 750 N N . THR A 1 97 ? -43.234 -18.684 37.664 1.00 55.31 97 THR A N 1
ATOM 751 C CA . THR A 1 97 ? -43.736 -19.959 38.160 1.00 55.31 97 THR A CA 1
ATOM 752 C C . THR A 1 97 ? -44.545 -20.598 37.036 1.00 55.31 97 THR A C 1
ATOM 754 O O . THR A 1 97 ? -45.394 -19.951 36.430 1.00 55.31 97 THR A O 1
ATOM 757 N N . ALA A 1 98 ? -44.267 -21.865 36.724 1.00 59.22 98 ALA A N 1
ATOM 758 C CA . ALA A 1 98 ? -44.869 -22.599 35.605 1.00 59.22 98 ALA A CA 1
ATOM 759 C C . ALA A 1 98 ? -46.414 -22.722 35.663 1.00 59.22 98 ALA A C 1
ATOM 761 O O . ALA A 1 98 ? -47.010 -23.312 34.769 1.00 59.22 98 ALA A O 1
ATOM 762 N N . GLY A 1 99 ? -47.064 -22.174 36.699 1.00 55.34 99 GLY A N 1
ATOM 763 C CA . GLY A 1 99 ? -48.518 -22.047 36.821 1.00 55.34 99 GLY A CA 1
ATOM 764 C C . GLY A 1 99 ? -49.106 -20.719 36.317 1.00 55.34 99 GLY A C 1
ATOM 765 O O . GLY A 1 99 ? -50.312 -20.655 36.110 1.00 55.34 99 GLY A O 1
ATOM 766 N N . ASP A 1 100 ? -48.298 -19.680 36.064 1.00 52.81 100 ASP A N 1
ATOM 767 C CA . ASP A 1 100 ? -48.799 -18.337 35.698 1.00 52.81 100 ASP A CA 1
ATOM 768 C C . ASP A 1 100 ? -48.906 -18.106 34.183 1.00 52.81 100 ASP A C 1
ATOM 770 O O . ASP A 1 100 ? -49.445 -17.097 33.723 1.00 52.81 100 ASP A O 1
ATOM 774 N N . SER A 1 101 ? -48.443 -19.067 33.378 1.00 52.81 101 SER A N 1
ATOM 775 C CA . SER A 1 101 ? -48.486 -19.004 31.912 1.00 52.81 101 SER A CA 1
ATOM 776 C C . SER A 1 101 ? -49.912 -18.919 31.349 1.00 52.81 101 SER A C 1
ATOM 778 O O . SER A 1 101 ? -50.085 -18.477 30.219 1.00 52.81 101 SER A O 1
ATOM 780 N N . GLN A 1 102 ? -50.936 -19.301 32.121 1.00 49.75 102 GLN A N 1
ATOM 781 C CA . GLN A 1 102 ? -52.338 -19.181 31.704 1.00 49.75 102 GLN A CA 1
ATOM 782 C C . GLN A 1 102 ? -52.943 -17.795 31.981 1.00 49.75 102 GLN A C 1
ATOM 784 O O . GLN A 1 102 ? -53.819 -17.365 31.234 1.00 49.75 102 GLN A O 1
ATOM 789 N N . LEU A 1 103 ? -52.463 -17.052 32.984 1.00 49.56 103 LEU A N 1
ATOM 790 C CA . LEU A 1 103 ? -53.047 -15.753 33.356 1.00 49.56 103 LEU A CA 1
ATOM 791 C C . LEU A 1 103 ? -52.564 -14.602 32.460 1.00 49.56 103 LEU A C 1
ATOM 793 O O . LEU A 1 103 ? -53.299 -13.637 32.247 1.00 49.56 103 LEU A O 1
ATOM 797 N N . GLN A 1 104 ? -51.365 -14.707 31.877 1.00 49.81 104 GLN A N 1
ATOM 798 C CA . GLN A 1 104 ? -50.866 -13.693 30.940 1.00 49.81 104 GLN A CA 1
ATOM 799 C C . GLN A 1 104 ? -51.529 -13.800 29.553 1.00 49.81 104 GLN A C 1
ATOM 801 O O . GLN A 1 104 ? -51.683 -12.787 28.879 1.00 49.81 104 GLN A O 1
ATOM 806 N N . ILE A 1 105 ? -51.944 -15.003 29.132 1.00 49.50 105 ILE A N 1
ATOM 807 C CA . ILE A 1 105 ? -52.601 -15.226 27.830 1.00 49.50 105 ILE A CA 1
ATOM 808 C C . ILE A 1 105 ? -54.052 -14.722 27.856 1.00 49.50 105 ILE A C 1
ATOM 810 O O . ILE A 1 105 ? -54.502 -14.126 26.882 1.00 49.50 105 ILE A O 1
ATOM 814 N N . LEU A 1 106 ? -54.769 -14.893 28.972 1.00 45.50 106 LEU A N 1
ATOM 815 C CA . LEU A 1 106 ? -56.167 -14.456 29.081 1.00 45.50 106 LEU A CA 1
ATOM 816 C C . LEU A 1 106 ? -56.314 -12.928 29.143 1.00 45.50 106 LEU A C 1
ATOM 818 O O . LEU A 1 106 ? -57.239 -12.386 28.554 1.00 45.50 106 LEU A O 1
ATOM 822 N N . ASN A 1 107 ? -55.362 -12.214 29.751 1.00 45.66 107 ASN A N 1
ATOM 823 C CA . ASN A 1 107 ? -55.406 -10.746 29.801 1.00 45.66 107 ASN A CA 1
ATOM 824 C C . ASN A 1 107 ? -55.040 -10.059 28.469 1.00 45.66 107 ASN A C 1
ATOM 826 O O . ASN A 1 107 ? -55.312 -8.875 28.309 1.00 45.66 107 ASN A O 1
ATOM 830 N N . TYR A 1 108 ? -54.447 -10.779 27.508 1.00 44.75 108 TYR A N 1
ATOM 831 C CA . TYR A 1 108 ? -54.178 -10.266 26.155 1.00 44.75 108 TYR A CA 1
ATOM 832 C C . TYR A 1 108 ? -55.305 -10.559 25.153 1.00 44.75 108 TYR A C 1
ATOM 834 O O . TYR A 1 108 ? -55.273 -10.030 24.046 1.00 44.75 108 TYR A O 1
ATOM 842 N N . ALA A 1 109 ? -56.286 -11.393 25.514 1.00 46.41 109 ALA A N 1
ATOM 843 C CA . ALA A 1 109 ? -57.403 -11.752 24.639 1.00 46.41 109 ALA A CA 1
ATOM 844 C C . ALA A 1 109 ? -58.664 -10.893 24.864 1.00 46.41 109 ALA A C 1
ATOM 846 O O . ALA A 1 109 ? -59.620 -11.022 24.105 1.00 46.41 109 ALA A O 1
ATOM 847 N N . GLU A 1 110 ? -58.671 -10.020 25.879 1.00 46.47 110 GLU A N 1
ATOM 848 C CA . GLU A 1 110 ? -59.856 -9.250 26.298 1.00 46.47 110 GLU A CA 1
ATOM 849 C C . GLU A 1 110 ? -59.699 -7.729 26.118 1.00 46.47 110 GLU A C 1
ATOM 851 O O . GLU A 1 110 ? -60.391 -6.937 26.753 1.00 46.47 110 GLU A O 1
ATOM 856 N N . SER A 1 111 ? -58.798 -7.313 25.225 1.00 48.31 111 SER A N 1
ATOM 857 C CA . SER A 1 111 ? -58.722 -5.942 24.716 1.00 48.31 111 SER A CA 1
ATOM 858 C C . SER A 1 111 ? -58.653 -6.002 23.192 1.00 48.31 111 SER A C 1
ATOM 860 O O . SER A 1 111 ? -57.775 -6.656 22.638 1.00 48.31 111 SER A O 1
ATOM 862 N N . ASP A 1 112 ? -59.592 -5.318 22.539 1.00 47.38 112 ASP A N 1
ATOM 863 C CA . ASP A 1 112 ? -59.596 -4.988 21.107 1.00 47.38 112 ASP A CA 1
ATOM 864 C C . ASP A 1 112 ? -60.114 -6.061 20.132 1.00 47.38 112 ASP A C 1
ATOM 866 O O . ASP A 1 112 ? -59.451 -6.475 19.181 1.00 47.38 112 ASP A O 1
ATOM 870 N N . ALA A 1 113 ? -61.395 -6.412 20.281 1.00 43.59 113 ALA A N 1
ATOM 871 C CA . ALA A 1 113 ? -62.225 -6.731 19.119 1.00 43.59 113 ALA A CA 1
ATOM 872 C C . ALA A 1 113 ? -62.708 -5.420 18.471 1.00 43.59 113 ALA A C 1
ATOM 874 O O . ALA A 1 113 ? -63.871 -5.043 18.606 1.00 43.59 113 ALA 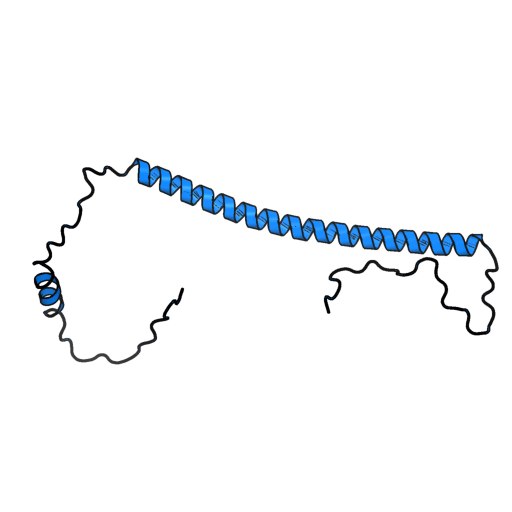A O 1
ATOM 875 N N . ASP A 1 114 ? -61.801 -4.723 17.787 1.00 44.19 114 ASP A N 1
ATOM 876 C CA . ASP A 1 114 ? -62.146 -3.643 16.862 1.00 44.19 114 ASP A CA 1
ATOM 877 C C . ASP A 1 114 ? -62.264 -4.261 15.454 1.00 44.19 114 ASP A C 1
ATOM 879 O O . ASP A 1 114 ? -61.270 -4.751 14.901 1.00 44.19 114 ASP A O 1
ATOM 883 N N . PRO A 1 115 ? -63.465 -4.358 14.860 1.00 47.94 115 PRO A N 1
ATOM 884 C CA . PRO A 1 115 ? -63.610 -4.879 13.517 1.00 47.94 115 PRO A CA 1
ATOM 885 C C . PRO A 1 115 ? -63.320 -3.729 12.553 1.00 47.94 115 PRO A C 1
ATOM 887 O O . PRO A 1 115 ? -64.011 -2.719 12.615 1.00 47.94 115 PRO A O 1
ATOM 890 N N . LEU A 1 116 ? -62.359 -3.922 11.640 1.00 52.03 116 LEU A N 1
ATOM 891 C CA . LEU A 1 116 ? -62.091 -3.156 10.400 1.00 52.03 116 LEU A CA 1
ATOM 892 C C . LEU A 1 116 ? -60.682 -2.531 10.304 1.00 52.03 116 LEU A C 1
ATOM 894 O O . LEU A 1 116 ? -60.529 -1.317 10.274 1.00 52.03 116 LEU A O 1
ATOM 898 N N . ALA A 1 117 ? -59.661 -3.366 10.096 1.00 41.94 117 ALA A N 1
ATOM 899 C CA . ALA A 1 117 ? -58.507 -3.072 9.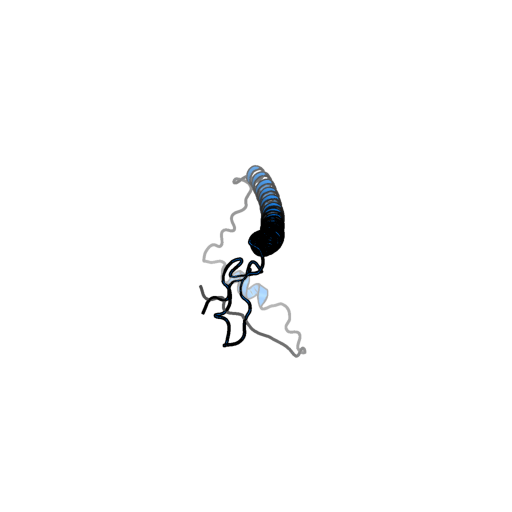228 1.00 41.94 117 ALA A CA 1
ATOM 900 C C . ALA A 1 117 ? -57.727 -4.392 9.044 1.00 41.94 117 ALA A C 1
ATOM 902 O O . ALA A 1 117 ? -57.284 -4.987 10.011 1.00 41.94 117 ALA A O 1
ATOM 903 N N . GLY A 1 118 ? -57.579 -5.011 7.875 1.00 45.53 118 GLY A N 1
ATOM 904 C CA . GLY A 1 118 ? -57.424 -4.413 6.562 1.00 45.53 118 GLY A CA 1
ATOM 905 C C . GLY A 1 118 ? -55.944 -4.131 6.298 1.00 45.53 118 GLY A C 1
ATOM 906 O O . GLY A 1 118 ? -55.494 -3.020 6.529 1.00 45.53 118 GLY A O 1
ATOM 907 N N . TYR A 1 119 ? -55.266 -5.129 5.720 1.00 44.62 119 TYR A N 1
ATOM 908 C CA . TYR A 1 119 ? -54.072 -5.020 4.867 1.00 44.62 119 TYR A CA 1
ATOM 909 C C . TYR A 1 119 ? -52.640 -4.968 5.465 1.00 44.62 119 TYR A C 1
ATOM 911 O O . TYR A 1 119 ? -52.295 -4.143 6.298 1.00 44.62 119 TYR A O 1
ATOM 919 N N . TYR A 1 120 ? -51.801 -5.812 4.835 1.00 39.84 120 TYR A N 1
ATOM 920 C CA . TYR A 1 120 ? -50.328 -5.893 4.774 1.00 39.84 120 TYR A CA 1
ATOM 921 C C . TYR A 1 120 ? -49.542 -6.586 5.908 1.00 39.84 120 TYR A C 1
ATOM 923 O O . TYR A 1 120 ? -49.145 -5.983 6.897 1.00 39.84 120 TYR A O 1
ATOM 931 N N . GLY A 1 121 ? -49.171 -7.853 5.653 1.00 43.97 121 GLY A N 1
ATOM 932 C CA . GLY A 1 121 ? -47.862 -8.397 6.064 1.00 43.97 121 GLY A CA 1
ATOM 933 C C . GLY A 1 121 ? -46.722 -7.818 5.198 1.00 43.97 121 GLY A C 1
ATOM 934 O O . GLY A 1 121 ? -47.017 -7.186 4.178 1.00 43.97 121 GLY A O 1
ATOM 935 N N . PRO A 1 122 ? -45.431 -8.037 5.545 1.00 49.56 122 PRO A N 1
ATOM 936 C CA . PRO A 1 122 ? -44.795 -9.303 5.148 1.00 49.56 122 PRO A CA 1
ATOM 937 C C . PRO A 1 122 ? -43.686 -9.887 6.071 1.00 49.56 122 PRO A C 1
ATOM 939 O O . PRO A 1 122 ? -42.978 -9.183 6.780 1.00 49.56 122 PRO A O 1
ATOM 942 N N . CYS A 1 123 ? -43.519 -11.209 5.911 1.00 42.12 123 CYS A N 1
ATOM 943 C CA . CYS A 1 123 ? -42.308 -12.056 5.952 1.00 42.12 123 CYS A CA 1
ATOM 944 C C . CYS A 1 123 ? -41.427 -12.167 7.223 1.00 42.12 123 CYS A C 1
ATOM 946 O O . CYS A 1 123 ? -40.639 -11.267 7.511 1.00 42.12 123 CYS A O 1
ATOM 948 N N . PRO A 1 124 ? -41.382 -13.353 7.875 1.00 44.41 124 PRO A N 1
ATOM 949 C CA . PRO A 1 124 ? -40.297 -13.706 8.781 1.00 44.41 124 PRO A CA 1
ATOM 950 C C . PRO A 1 124 ? -39.083 -14.183 7.969 1.00 44.41 124 PRO A C 1
ATOM 952 O O . PRO A 1 124 ? -39.137 -15.197 7.273 1.00 44.41 124 PRO A O 1
ATOM 955 N N . VAL A 1 125 ? -37.969 -13.456 8.057 1.00 46.28 125 VAL A N 1
ATOM 956 C CA . VAL A 1 125 ? -36.679 -13.947 7.564 1.00 46.28 125 VAL A CA 1
ATOM 957 C C . VAL A 1 125 ? -36.161 -14.957 8.588 1.00 46.28 125 VAL A C 1
ATOM 959 O O . VAL A 1 125 ? -35.743 -14.587 9.684 1.00 46.28 125 VAL A O 1
ATOM 962 N N . LEU A 1 126 ? -36.236 -16.243 8.239 1.00 45.22 126 LEU A N 1
ATOM 963 C CA . LEU A 1 126 ? -35.532 -17.318 8.932 1.00 45.22 126 LEU A CA 1
ATOM 964 C C . LEU A 1 126 ? -34.023 -17.044 8.825 1.00 45.22 126 LEU A C 1
ATOM 966 O O . LEU A 1 126 ? -33.460 -17.091 7.733 1.00 45.22 126 LEU A O 1
ATOM 970 N N . VAL A 1 127 ? -33.368 -16.763 9.949 1.00 39.91 127 VAL A N 1
ATOM 971 C CA . VAL A 1 127 ? -31.905 -16.792 10.044 1.00 39.91 127 VAL A CA 1
ATOM 972 C C . VAL A 1 127 ? -31.512 -18.221 10.413 1.00 39.91 127 VAL A C 1
ATOM 974 O O . VAL A 1 127 ? -31.629 -18.627 11.566 1.00 39.91 127 VAL A O 1
ATOM 977 N N . THR A 1 128 ? -31.109 -19.003 9.414 1.00 43.69 128 THR A N 1
ATOM 978 C CA . THR A 1 128 ? -30.368 -20.259 9.593 1.00 43.69 128 THR A CA 1
ATOM 979 C C . THR A 1 128 ? -28.932 -19.965 10.031 1.00 43.69 128 THR A C 1
ATOM 981 O O . THR A 1 128 ? -28.315 -19.031 9.515 1.00 43.69 128 THR A O 1
ATOM 984 N N . CYS A 1 129 ? -28.440 -20.760 10.987 1.00 39.59 129 CYS A N 1
ATOM 985 C CA . CYS A 1 129 ? -27.029 -20.874 11.361 1.00 39.59 129 CYS A CA 1
ATOM 986 C C . CYS A 1 129 ? -26.143 -21.326 10.195 1.00 39.59 129 CYS A C 1
ATOM 988 O O . CYS A 1 129 ? -26.662 -22.038 9.304 1.00 39.59 129 CYS A O 1
#

Sequence (129 aa):
MPFAKRVVEPQLLCRYRVPSEEGLLFEDLVCVSNVALSRTLRQLSDLARHACSVFQELESDITSTGLRVRGLQGKIGRLQETCAGLDPKQEAVRKTTAGDSQLQILNYAESDADPLAGYYGPCPVLVTC

Radius of gyration: 36.79 Å; chains: 1; bounding box: 91×28×87 Å